Protein AF-A0A929ZG08-F1 (afdb_monomer_lite)

Secondary structure (DSSP, 8-state):
------EEEETTEEEEGGGS-SS-HHHHHT-----GGGGGSHHHHHHHHHHHHHHHHHHHTT--SEEE----TT--TTSHHHHHHHHHHHHHHTTT-EEE----S--

Foldseek 3Di:
DDDPFPWDDDPPDIATDPRPDPDDPVRVVPDPDDDPVCCPDPVVVVVVVVVVVVVVCVVCVPFDAADEDDDDLPADCPDPVQVVVVVVCVVQVVVVHHYHYPPGHHD

Radius of gyration: 27.85 Å; chains: 1; bounding box: 53×22×86 Å

Sequence (107 aa):
MTKPTNTYRRGSVVLRGDQIPRMTADASLLQSDQSADWKHEDPWRVLRIQSEFVEGFEALSEVGPAISVFGSARTRPDDPLYACAQRIGELLVQRGYAVVTGGGPGM

Structure (mmCIF, N/CA/C/O backbone):
data_AF-A0A929ZG08-F1
#
_entry.id   AF-A0A929ZG08-F1
#
loop_
_atom_site.group_PDB
_atom_site.id
_atom_site.type_symbol
_atom_site.label_atom_id
_atom_site.label_alt_id
_atom_site.label_comp_id
_atom_site.label_asym_id
_atom_site.label_entity_id
_atom_site.label_seq_id
_atom_site.pdbx_PDB_ins_code
_atom_site.Cartn_x
_atom_site.Cartn_y
_atom_site.Cartn_z
_atom_site.occupancy
_atom_site.B_iso_or_equiv
_atom_site.auth_seq_id
_atom_site.auth_comp_id
_atom_site.auth_asym_id
_atom_site.auth_atom_id
_atom_site.pdbx_PDB_model_num
ATOM 1 N N . MET A 1 1 ? 27.653 -12.227 -59.032 1.00 39.97 1 MET A N 1
ATOM 2 C CA . MET A 1 1 ? 27.293 -13.087 -57.882 1.00 39.97 1 MET A CA 1
ATOM 3 C C . MET A 1 1 ? 27.242 -12.222 -56.631 1.00 39.97 1 MET A C 1
ATOM 5 O O . MET A 1 1 ? 28.279 -11.893 -56.071 1.00 39.97 1 MET A O 1
ATOM 9 N N . THR A 1 2 ? 26.058 -11.757 -56.246 1.00 44.72 2 THR A N 1
ATOM 10 C CA . THR A 1 2 ? 25.839 -10.924 -55.055 1.00 44.72 2 THR A CA 1
ATOM 11 C C . THR A 1 2 ? 25.911 -11.826 -53.825 1.00 44.72 2 THR A C 1
ATOM 13 O O . THR A 1 2 ? 25.061 -12.695 -53.653 1.00 44.72 2 THR A O 1
ATOM 16 N N . LYS A 1 3 ? 26.953 -11.678 -52.993 1.00 53.34 3 LYS A N 1
ATOM 17 C CA . LYS A 1 3 ? 27.029 -12.389 -51.707 1.00 53.34 3 LYS A CA 1
ATOM 18 C C . LYS A 1 3 ? 25.772 -12.043 -50.892 1.00 53.34 3 LYS A C 1
ATOM 20 O O . LYS A 1 3 ? 25.460 -10.852 -50.802 1.00 53.34 3 LYS A O 1
ATOM 25 N N . PRO A 1 4 ? 25.053 -13.021 -50.310 1.00 54.66 4 PRO A N 1
ATOM 26 C CA . PRO A 1 4 ? 23.916 -12.721 -49.452 1.00 54.66 4 PRO A CA 1
ATOM 27 C C . PRO A 1 4 ? 24.419 -11.848 -48.303 1.00 54.66 4 PRO A C 1
ATOM 29 O O . PRO A 1 4 ? 25.329 -12.228 -47.566 1.00 54.66 4 PRO A O 1
ATOM 32 N N . THR A 1 5 ? 23.897 -10.626 -48.211 1.00 61.81 5 THR A N 1
ATOM 33 C CA . THR A 1 5 ? 24.271 -9.676 -47.167 1.00 61.81 5 THR A CA 1
ATOM 34 C C . THR A 1 5 ? 23.791 -10.248 -45.842 1.00 61.81 5 THR A C 1
ATOM 36 O O . THR A 1 5 ? 22.601 -10.166 -45.539 1.00 61.81 5 THR A O 1
ATOM 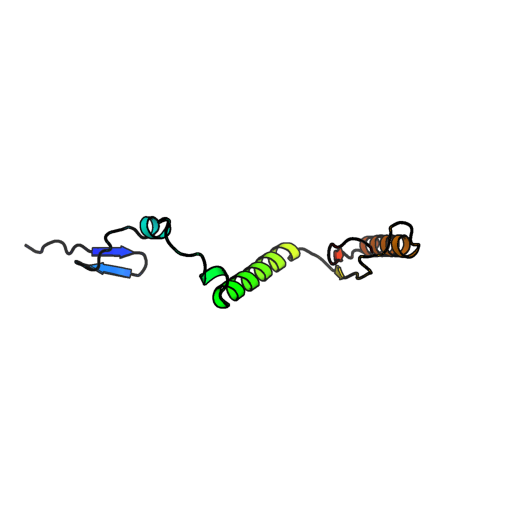39 N N . ASN A 1 6 ? 24.698 -10.869 -45.083 1.00 78.19 6 ASN A N 1
ATOM 40 C CA . ASN A 1 6 ? 24.394 -11.423 -43.770 1.00 78.19 6 ASN A CA 1
ATOM 41 C C . ASN A 1 6 ? 23.789 -10.302 -42.913 1.00 78.19 6 ASN A C 1
ATOM 43 O O . ASN A 1 6 ? 24.456 -9.310 -42.607 1.00 78.19 6 ASN A O 1
ATOM 47 N N . THR A 1 7 ? 22.488 -10.413 -42.656 1.00 83.19 7 THR A N 1
ATOM 48 C CA . THR A 1 7 ? 21.664 -9.381 -42.031 1.00 83.19 7 THR A CA 1
ATOM 49 C C . THR A 1 7 ? 20.920 -10.038 -40.885 1.00 83.19 7 THR A C 1
ATOM 51 O O . THR A 1 7 ? 20.167 -10.984 -41.096 1.00 83.19 7 THR A O 1
ATOM 54 N N . TYR A 1 8 ? 21.111 -9.515 -39.684 1.00 84.50 8 TYR A N 1
ATOM 55 C CA . TYR A 1 8 ? 20.436 -9.953 -38.474 1.00 84.50 8 TYR A CA 1
ATOM 56 C C . TYR A 1 8 ? 19.379 -8.918 -38.085 1.00 84.50 8 TYR A C 1
ATOM 58 O O . TYR A 1 8 ? 19.656 -7.719 -38.082 1.00 84.50 8 TYR A O 1
ATOM 66 N N . ARG A 1 9 ? 18.154 -9.353 -37.777 1.00 84.62 9 ARG A N 1
ATOM 67 C CA . ARG A 1 9 ? 17.066 -8.463 -37.342 1.00 84.62 9 ARG A CA 1
ATOM 68 C C . ARG A 1 9 ? 16.679 -8.781 -35.902 1.00 84.62 9 ARG A C 1
ATOM 70 O O . ARG A 1 9 ? 16.375 -9.927 -35.594 1.00 84.62 9 ARG A O 1
ATOM 77 N N . ARG A 1 10 ? 16.651 -7.761 -35.042 1.00 83.44 10 ARG A N 1
ATOM 78 C CA . ARG A 1 10 ? 16.184 -7.833 -33.652 1.00 83.44 10 ARG A CA 1
ATOM 79 C C . ARG A 1 10 ? 15.095 -6.788 -33.443 1.00 83.44 10 ARG A C 1
ATOM 81 O O . ARG A 1 10 ? 15.392 -5.613 -33.240 1.00 83.44 10 ARG A O 1
ATOM 88 N N . GLY A 1 11 ? 13.836 -7.215 -33.515 1.00 88.31 11 GLY A N 1
ATOM 89 C CA . GLY A 1 11 ? 12.697 -6.296 -33.484 1.00 88.31 11 GLY A CA 1
ATOM 90 C C . GLY A 1 11 ? 12.809 -5.244 -34.593 1.00 88.31 11 GLY A C 1
ATOM 91 O O . GLY A 1 11 ? 12.941 -5.591 -35.766 1.00 88.31 11 GLY A O 1
ATOM 92 N N . SER A 1 12 ? 12.808 -3.966 -34.212 1.00 90.69 12 SER A N 1
ATOM 93 C CA . SER A 1 12 ? 12.974 -2.821 -35.118 1.00 90.69 12 SER A CA 1
ATOM 94 C C . SER A 1 12 ? 14.421 -2.564 -35.567 1.00 90.69 12 SER A C 1
ATOM 96 O O . SER A 1 12 ? 14.649 -1.715 -36.427 1.00 90.69 12 SER A O 1
ATOM 98 N N . VAL A 1 13 ? 15.407 -3.283 -35.020 1.00 90.06 13 VAL A N 1
ATOM 99 C CA . VAL A 1 13 ? 16.834 -3.061 -35.291 1.00 90.06 13 VAL A CA 1
ATOM 100 C C . VAL A 1 13 ? 17.348 -4.039 -36.347 1.00 90.06 13 VAL A C 1
ATOM 102 O O . VAL A 1 13 ? 17.140 -5.249 -36.245 1.00 90.06 13 VAL A O 1
ATOM 105 N N . VAL A 1 14 ? 18.070 -3.527 -37.349 1.00 91.62 14 VAL A N 1
ATOM 106 C CA . VAL A 1 14 ? 18.742 -4.326 -38.387 1.00 91.62 14 VAL A CA 1
ATOM 107 C C . VAL A 1 14 ? 20.254 -4.153 -38.270 1.00 91.62 14 VAL A C 1
ATOM 109 O O . VAL A 1 14 ? 20.756 -3.039 -38.367 1.00 91.62 14 VAL A O 1
ATOM 112 N N . LEU A 1 15 ? 20.975 -5.259 -38.098 1.00 88.94 15 LEU A N 1
ATOM 113 C CA . LEU A 1 15 ? 22.429 -5.321 -37.945 1.00 88.94 15 LEU A CA 1
ATOM 114 C C . LEU A 1 15 ? 23.037 -6.062 -39.137 1.00 88.94 15 LEU A C 1
ATOM 116 O O . LEU A 1 15 ? 22.466 -7.040 -39.628 1.00 88.94 15 LEU A O 1
ATOM 120 N N . ARG A 1 16 ? 24.183 -5.596 -39.636 1.00 90.19 16 ARG A N 1
ATOM 121 C CA . ARG A 1 16 ? 24.846 -6.170 -40.817 1.00 90.19 16 ARG A CA 1
ATOM 122 C C . ARG A 1 16 ? 26.342 -6.321 -40.597 1.00 90.19 16 ARG A C 1
ATOM 124 O O . ARG A 1 16 ? 26.950 -5.503 -39.913 1.00 90.19 16 ARG A O 1
ATOM 131 N N . GLY A 1 17 ? 26.923 -7.335 -41.238 1.00 87.25 17 GLY A N 1
ATOM 132 C CA . GLY A 1 17 ? 28.365 -7.588 -41.186 1.00 87.25 17 GLY A CA 1
ATOM 133 C C . GLY A 1 17 ? 28.866 -7.664 -39.745 1.00 87.25 17 GLY A C 1
ATOM 134 O O . GLY A 1 17 ? 28.318 -8.414 -38.940 1.00 87.25 17 GLY A O 1
ATOM 135 N N . ASP A 1 18 ? 29.848 -6.830 -39.415 1.00 85.44 18 ASP A N 1
ATOM 136 C CA . ASP A 1 18 ? 30.515 -6.816 -38.107 1.00 85.44 18 ASP A CA 1
ATOM 137 C C . ASP A 1 18 ? 29.644 -6.281 -36.959 1.00 85.44 18 ASP A C 1
ATOM 139 O O . ASP A 1 18 ? 30.004 -6.411 -35.792 1.00 85.44 18 ASP A O 1
ATOM 143 N N . GLN A 1 19 ? 28.476 -5.707 -37.264 1.00 83.94 19 GLN A N 1
ATOM 144 C CA . GLN A 1 19 ? 27.507 -5.280 -36.250 1.00 83.94 19 GLN A CA 1
ATOM 145 C C . GLN A 1 19 ? 26.654 -6.437 -35.714 1.00 83.94 19 GLN A C 1
ATOM 147 O O . GLN A 1 19 ? 25.882 -6.239 -34.777 1.00 83.94 19 GLN A O 1
ATOM 152 N N . ILE A 1 20 ? 26.735 -7.629 -36.316 1.00 87.62 20 ILE A N 1
ATOM 153 C CA . ILE A 1 20 ? 26.004 -8.805 -35.840 1.00 87.62 20 ILE A CA 1
ATOM 154 C C . ILE A 1 20 ? 26.650 -9.272 -34.522 1.00 87.62 20 ILE A C 1
ATOM 156 O O . ILE A 1 20 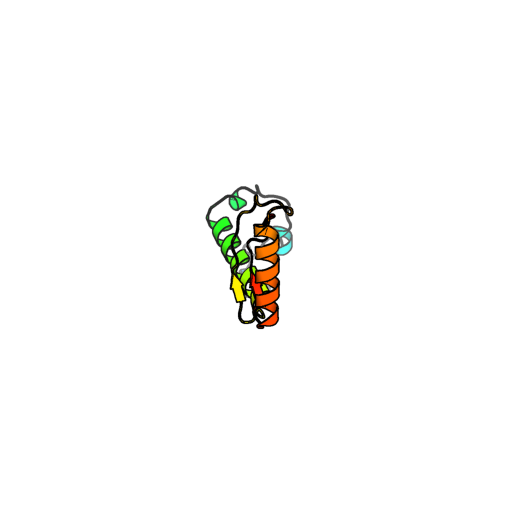? 27.827 -9.639 -34.519 1.00 87.62 20 ILE A O 1
ATOM 160 N N . PRO A 1 21 ? 25.914 -9.258 -33.394 1.00 84.69 21 PRO A N 1
ATOM 161 C CA . PRO A 1 21 ? 26.478 -9.574 -32.090 1.00 84.69 21 PRO A CA 1
ATOM 162 C C . PRO A 1 21 ? 26.890 -11.047 -32.017 1.00 84.69 21 PRO A C 1
ATOM 164 O O . PRO A 1 21 ? 26.218 -11.928 -32.551 1.00 84.69 21 PRO A O 1
ATOM 167 N N . ARG A 1 22 ? 27.999 -11.315 -31.318 1.00 86.81 22 ARG A N 1
ATOM 168 C CA . ARG A 1 22 ? 28.542 -12.675 -31.135 1.00 86.81 22 ARG A CA 1
ATOM 169 C C . ARG A 1 22 ? 27.696 -13.546 -30.205 1.00 86.81 22 ARG A C 1
ATOM 171 O O . ARG A 1 22 ? 27.807 -14.765 -30.252 1.00 86.81 22 ARG A O 1
ATOM 178 N N . MET A 1 23 ? 26.878 -12.921 -29.361 1.00 86.25 23 MET A N 1
ATOM 179 C CA . MET A 1 23 ? 25.959 -13.583 -28.442 1.00 86.25 23 MET A CA 1
ATOM 180 C C . MET A 1 23 ? 24.535 -13.115 -28.707 1.00 86.25 23 MET A C 1
ATOM 182 O O . MET A 1 23 ? 24.303 -11.971 -29.110 1.00 86.25 23 MET A O 1
ATOM 186 N N . THR A 1 24 ? 23.574 -14.004 -28.469 1.00 86.06 24 THR A N 1
ATOM 187 C CA . THR A 1 24 ? 22.165 -13.622 -28.480 1.00 86.06 24 THR A CA 1
ATOM 188 C C . THR A 1 24 ? 21.875 -12.700 -27.297 1.00 86.06 24 THR A C 1
ATOM 190 O O . THR A 1 24 ? 22.583 -12.697 -26.289 1.00 86.06 24 THR A O 1
ATOM 193 N N . ALA A 1 25 ? 20.813 -11.909 -27.423 1.00 84.88 25 ALA A N 1
ATOM 194 C CA . ALA A 1 25 ? 20.352 -11.024 -26.362 1.00 84.88 25 ALA A CA 1
ATOM 195 C C . ALA A 1 25 ? 20.113 -11.761 -25.039 1.00 84.88 25 ALA A C 1
ATOM 197 O O . ALA A 1 25 ? 20.585 -11.313 -23.999 1.00 84.88 25 ALA A O 1
ATOM 198 N N . ASP A 1 26 ? 19.427 -12.903 -25.111 1.00 86.12 26 ASP A N 1
ATOM 199 C CA . ASP A 1 26 ? 19.083 -13.710 -23.941 1.00 86.12 26 ASP A CA 1
ATOM 200 C C . ASP A 1 26 ? 20.339 -14.306 -23.306 1.00 86.12 26 ASP A C 1
ATOM 202 O O . ASP A 1 26 ? 20.509 -14.239 -22.092 1.00 86.12 26 ASP A O 1
ATOM 206 N N . ALA A 1 27 ? 21.272 -14.809 -24.126 1.00 87.00 27 ALA A N 1
ATOM 207 C CA . ALA A 1 27 ? 22.546 -15.319 -23.633 1.00 87.00 27 ALA A CA 1
ATOM 208 C C . ALA A 1 27 ? 23.369 -14.225 -22.940 1.00 87.00 27 ALA A C 1
ATOM 210 O O . ALA A 1 27 ? 24.043 -14.530 -21.966 1.00 87.00 27 ALA A O 1
ATOM 211 N N . SER A 1 28 ? 23.303 -12.974 -23.414 1.00 85.31 28 SER A N 1
ATOM 212 C CA . SER A 1 28 ? 23.947 -11.820 -22.772 1.00 85.31 28 SER A CA 1
ATOM 213 C C . SER A 1 28 ? 23.266 -11.412 -21.462 1.00 85.31 28 SER A C 1
ATOM 215 O O . SER A 1 28 ? 23.959 -11.014 -20.535 1.00 85.31 28 SER A O 1
ATOM 217 N N . LEU A 1 29 ? 21.933 -11.488 -21.379 1.00 84.56 29 LEU A N 1
ATOM 218 C CA . LEU A 1 29 ? 21.159 -11.124 -20.186 1.00 84.56 29 LEU A CA 1
ATOM 219 C C . LEU A 1 29 ? 21.334 -12.136 -19.045 1.00 84.56 29 LEU A C 1
ATOM 221 O O . LEU A 1 29 ? 21.366 -11.755 -17.881 1.00 84.56 29 LEU A O 1
ATOM 225 N N . LEU A 1 30 ? 21.433 -13.423 -19.383 1.00 88.44 30 LEU A N 1
ATOM 226 C CA . LEU A 1 30 ? 21.582 -14.520 -18.423 1.00 88.44 30 LEU A CA 1
ATOM 227 C C . LEU A 1 30 ? 23.028 -14.719 -17.946 1.00 88.44 30 LEU A C 1
ATOM 229 O O . LEU A 1 30 ? 23.271 -15.594 -17.113 1.00 88.44 30 LEU A O 1
ATOM 233 N N . GLN A 1 31 ? 23.996 -13.958 -18.470 1.00 84.44 31 GLN A N 1
ATOM 234 C CA . GLN A 1 31 ? 25.362 -14.037 -17.963 1.00 84.44 31 GLN A CA 1
ATOM 235 C C . GLN A 1 31 ? 25.398 -13.572 -16.510 1.00 84.44 31 GLN A C 1
ATOM 237 O O . GLN A 1 31 ? 24.929 -12.490 -16.163 1.00 84.44 31 GLN A O 1
ATOM 242 N N . SER A 1 32 ? 25.986 -14.402 -15.659 1.00 71.12 32 SER A N 1
ATOM 243 C CA . SER A 1 32 ? 26.198 -14.109 -14.251 1.00 71.12 32 SER A CA 1
ATOM 244 C C . SER A 1 32 ? 27.405 -13.188 -14.081 1.00 71.12 32 SER A C 1
ATOM 246 O O . SER A 1 32 ? 28.438 -13.621 -13.577 1.00 71.12 32 SER A O 1
ATOM 248 N N . ASP A 1 33 ? 27.310 -11.942 -14.538 1.00 67.62 33 ASP A N 1
ATOM 249 C CA . ASP A 1 33 ? 28.256 -10.914 -14.113 1.00 67.62 33 ASP A CA 1
ATOM 250 C C . ASP A 1 33 ? 27.626 -9.520 -14.153 1.00 67.62 33 ASP A C 1
ATOM 252 O O . ASP A 1 33 ? 27.239 -9.022 -15.214 1.00 67.62 33 ASP A O 1
ATOM 256 N N . GLN A 1 34 ? 27.483 -8.934 -12.962 1.00 64.38 34 GLN A N 1
ATOM 257 C CA . GLN A 1 34 ? 27.420 -7.497 -12.695 1.00 64.38 34 GLN A CA 1
ATOM 258 C C . GLN A 1 34 ? 27.251 -7.274 -11.190 1.00 64.38 34 GLN A C 1
ATOM 260 O O . GLN A 1 34 ? 26.375 -7.862 -10.548 1.00 64.38 34 GLN A O 1
ATOM 265 N N . SER A 1 35 ? 28.081 -6.398 -10.624 1.00 68.06 35 SER A N 1
ATOM 266 C CA . SER A 1 35 ? 27.900 -5.881 -9.271 1.00 68.06 35 SER A CA 1
ATOM 267 C C . SER A 1 35 ? 26.476 -5.335 -9.111 1.00 68.06 35 SER A C 1
ATOM 269 O O . SER A 1 35 ? 25.961 -4.598 -9.951 1.00 68.06 35 SER A O 1
ATOM 271 N N . ALA A 1 36 ? 25.802 -5.704 -8.023 1.00 67.69 36 ALA A N 1
ATOM 272 C CA . ALA 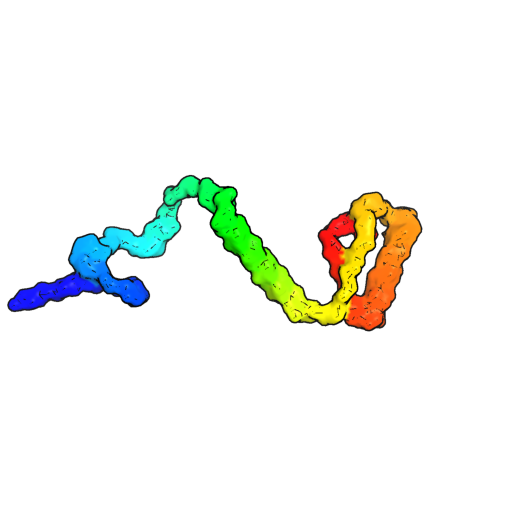A 1 36 ? 24.425 -5.290 -7.755 1.00 67.69 36 ALA A CA 1
ATOM 273 C C . ALA A 1 36 ? 24.311 -3.837 -7.237 1.00 67.69 36 ALA A C 1
ATOM 275 O O . ALA A 1 36 ? 23.303 -3.493 -6.621 1.00 67.69 36 ALA A O 1
ATOM 276 N N . ASP A 1 37 ? 25.328 -2.997 -7.459 1.00 71.94 37 ASP A N 1
ATOM 277 C CA . ASP A 1 37 ? 25.430 -1.647 -6.882 1.00 71.94 37 ASP A CA 1
ATOM 278 C C . ASP A 1 37 ? 24.315 -0.711 -7.353 1.00 71.94 37 ASP A C 1
ATOM 280 O O . ASP A 1 37 ? 23.744 0.017 -6.541 1.00 71.94 37 ASP A O 1
ATOM 284 N N . TRP A 1 38 ? 23.901 -0.825 -8.619 1.00 75.75 38 TRP A N 1
ATOM 285 C CA . TRP A 1 38 ? 22.810 -0.034 -9.199 1.00 75.75 38 TRP A CA 1
ATOM 286 C C . TRP A 1 38 ? 21.476 -0.186 -8.449 1.00 75.75 38 TRP A C 1
ATOM 288 O O . TRP A 1 38 ? 20.626 0.700 -8.513 1.00 75.75 38 TRP A O 1
ATOM 298 N N . LYS A 1 39 ? 21.282 -1.275 -7.686 1.00 71.75 39 LYS A N 1
ATOM 299 C CA . LYS A 1 39 ? 20.071 -1.479 -6.871 1.00 71.75 39 LYS A CA 1
ATOM 300 C C . LYS A 1 39 ? 19.946 -0.480 -5.716 1.00 71.75 39 LYS A C 1
ATOM 302 O O . LYS A 1 39 ? 18.852 -0.312 -5.181 1.00 71.75 39 LYS A O 1
ATOM 307 N N . HIS A 1 40 ? 21.040 0.156 -5.306 1.00 76.62 40 HIS A N 1
ATOM 308 C CA . HIS A 1 40 ? 21.040 1.157 -4.237 1.00 76.62 40 HIS A CA 1
ATOM 309 C C . HIS A 1 40 ? 20.997 2.592 -4.771 1.00 76.62 40 HIS A C 1
ATOM 311 O O . HIS A 1 40 ? 20.856 3.528 -3.985 1.00 76.62 40 HIS A O 1
ATOM 317 N N . GLU A 1 41 ? 21.083 2.772 -6.088 1.00 85.69 41 GLU A N 1
ATOM 318 C CA . GLU A 1 41 ? 21.037 4.085 -6.717 1.00 85.69 41 GLU A CA 1
ATOM 319 C C . GLU A 1 41 ? 19.598 4.609 -6.825 1.00 85.69 41 GLU A C 1
ATOM 321 O O . GLU A 1 41 ? 18.626 3.856 -6.966 1.00 85.69 41 GLU A O 1
ATOM 326 N N . ASP A 1 42 ? 19.456 5.933 -6.795 1.00 89.00 42 ASP A N 1
ATOM 327 C CA . ASP A 1 42 ? 18.155 6.599 -6.865 1.00 89.00 42 ASP A CA 1
ATOM 328 C C . ASP A 1 42 ? 17.308 6.221 -8.101 1.00 89.00 42 ASP A C 1
ATOM 330 O O . ASP A 1 42 ? 16.098 6.047 -7.928 1.00 89.00 42 ASP A O 1
ATOM 334 N N . PRO A 1 43 ? 17.864 5.987 -9.312 1.00 91.81 43 PRO A N 1
ATOM 335 C CA . PRO A 1 43 ? 17.072 5.525 -10.453 1.00 91.81 43 PRO A CA 1
ATOM 336 C C . PRO A 1 43 ? 16.342 4.203 -10.193 1.00 91.81 43 PRO A C 1
ATOM 338 O O . PRO A 1 43 ? 15.169 4.066 -10.544 1.00 91.81 43 PRO A O 1
ATOM 341 N N . TRP A 1 44 ? 16.990 3.240 -9.530 1.00 91.50 44 TRP A N 1
ATOM 342 C CA . TRP A 1 44 ? 16.337 1.972 -9.208 1.00 91.50 44 TRP A CA 1
ATOM 343 C C . TRP A 1 44 ? 15.274 2.129 -8.123 1.00 91.50 44 TRP A C 1
ATOM 345 O O . TRP A 1 44 ? 14.211 1.509 -8.187 1.00 91.50 44 TRP A O 1
ATOM 355 N N . ARG A 1 45 ? 15.512 3.009 -7.145 1.00 92.31 45 ARG A N 1
ATOM 356 C CA . ARG A 1 45 ? 14.525 3.316 -6.100 1.00 92.31 45 ARG A CA 1
ATOM 357 C C . ARG A 1 45 ? 13.245 3.910 -6.683 1.00 92.31 45 ARG A C 1
ATOM 359 O O . ARG A 1 45 ? 12.168 3.538 -6.228 1.00 92.31 45 ARG A O 1
ATOM 366 N N . VAL A 1 46 ? 13.348 4.777 -7.693 1.00 95.81 46 VAL A N 1
ATOM 367 C CA . VAL A 1 46 ? 12.179 5.338 -8.395 1.00 95.81 46 VAL A CA 1
ATOM 368 C C . VAL A 1 46 ? 11.352 4.235 -9.057 1.00 95.81 46 VAL A C 1
ATOM 370 O O . VAL A 1 46 ? 10.134 4.207 -8.888 1.00 95.81 46 VAL A O 1
ATOM 373 N N . LEU A 1 47 ? 12.002 3.296 -9.754 1.00 95.75 47 LEU A N 1
ATOM 374 C CA . LEU A 1 47 ? 11.317 2.164 -10.390 1.00 95.75 47 LEU A CA 1
ATOM 375 C C . LEU A 1 47 ? 10.639 1.249 -9.362 1.00 95.75 47 LEU A C 1
ATOM 377 O O . LEU A 1 47 ? 9.516 0.795 -9.583 1.00 95.75 47 LEU A O 1
ATOM 381 N N . ARG A 1 48 ? 11.277 1.028 -8.208 1.00 95.38 48 ARG A N 1
ATOM 382 C CA . ARG A 1 48 ? 10.674 0.261 -7.111 1.00 95.38 48 ARG A CA 1
ATOM 383 C C . ARG A 1 48 ? 9.442 0.957 -6.528 1.00 95.38 48 ARG A C 1
ATOM 385 O O . ARG A 1 48 ? 8.411 0.315 -6.402 1.00 95.38 48 ARG A O 1
ATOM 392 N N . ILE A 1 49 ? 9.517 2.259 -6.243 1.00 96.31 49 ILE A N 1
ATOM 393 C CA . ILE A 1 49 ? 8.371 3.038 -5.741 1.00 96.31 49 ILE A CA 1
ATOM 394 C C . ILE A 1 49 ? 7.210 2.997 -6.743 1.00 96.31 49 ILE A C 1
ATOM 396 O O . ILE A 1 49 ? 6.067 2.787 -6.353 1.00 96.31 49 ILE A O 1
ATOM 400 N N . GLN A 1 50 ? 7.489 3.156 -8.042 1.00 97.94 50 GLN A N 1
ATOM 401 C CA . GLN A 1 50 ? 6.463 3.026 -9.081 1.00 97.94 50 GLN A CA 1
ATOM 402 C C . GLN A 1 50 ? 5.812 1.635 -9.067 1.00 97.94 50 GLN A C 1
ATOM 404 O O . GLN A 1 50 ? 4.593 1.544 -9.191 1.00 97.94 50 GLN A O 1
ATOM 409 N N . SER A 1 51 ? 6.608 0.576 -8.899 1.00 97.62 51 SER A N 1
ATOM 410 C CA . SER A 1 51 ? 6.101 -0.800 -8.828 1.00 97.62 51 SER A CA 1
ATOM 411 C C . SER A 1 51 ? 5.193 -0.998 -7.608 1.00 97.62 51 SER A C 1
ATOM 413 O O . SER A 1 51 ? 4.088 -1.507 -7.760 1.00 97.62 51 SER A O 1
ATOM 415 N N . GLU A 1 52 ? 5.589 -0.490 -6.435 1.00 98.12 52 GLU A N 1
ATOM 416 C CA . GLU A 1 52 ? 4.775 -0.529 -5.208 1.00 98.12 52 GLU A CA 1
ATOM 417 C C . GLU A 1 52 ? 3.424 0.194 -5.381 1.00 98.12 52 GLU A C 1
ATOM 419 O O . GLU A 1 52 ? 2.400 -0.273 -4.884 1.00 98.12 52 GLU A O 1
ATOM 424 N N . PHE A 1 53 ? 3.382 1.306 -6.125 1.00 97.94 53 PHE A N 1
ATOM 425 C CA . PHE A 1 53 ? 2.118 1.975 -6.454 1.00 97.94 53 PHE A CA 1
ATOM 426 C C . PHE A 1 53 ? 1.228 1.139 -7.374 1.00 97.94 53 PHE A C 1
ATOM 428 O O . PHE A 1 53 ? 0.024 1.066 -7.138 1.00 97.94 53 PHE A O 1
ATOM 435 N N . VAL A 1 54 ? 1.796 0.523 -8.417 1.00 97.94 54 VAL A N 1
ATOM 436 C CA . VAL A 1 54 ? 1.036 -0.339 -9.338 1.00 97.94 54 VAL A CA 1
ATOM 437 C C . VAL A 1 54 ? 0.424 -1.512 -8.574 1.00 97.94 54 VAL A C 1
ATOM 439 O O . VAL A 1 54 ? -0.782 -1.727 -8.671 1.00 97.94 54 VAL A O 1
ATOM 442 N N . GLU A 1 55 ? 1.225 -2.197 -7.755 1.00 97.69 55 GLU A N 1
ATOM 443 C CA . GLU A 1 55 ? 0.767 -3.298 -6.901 1.00 97.69 55 GLU A CA 1
ATOM 444 C C . GLU A 1 55 ? -0.319 -2.837 -5.916 1.00 97.69 55 GLU A C 1
ATOM 446 O O . GLU A 1 55 ? -1.353 -3.490 -5.771 1.00 97.69 55 GLU A O 1
ATOM 451 N N . GLY A 1 56 ? -0.126 -1.681 -5.271 1.00 96.62 56 GLY A N 1
ATOM 452 C CA . GLY A 1 56 ? -1.091 -1.120 -4.327 1.00 96.62 56 GLY A CA 1
ATOM 453 C C . GLY A 1 56 ? -2.434 -0.765 -4.971 1.00 96.62 56 GLY A C 1
ATOM 454 O O . GLY A 1 56 ? -3.484 -1.039 -4.390 1.00 96.62 56 GLY A O 1
ATOM 455 N N . PHE A 1 57 ? -2.427 -0.186 -6.174 1.00 96.62 57 PHE A N 1
ATOM 456 C CA . PHE A 1 57 ? -3.661 0.135 -6.893 1.00 96.62 57 PHE A CA 1
ATOM 457 C C . PHE A 1 57 ? -4.385 -1.110 -7.392 1.00 96.62 57 PHE A C 1
ATOM 459 O O . PHE A 1 57 ? -5.609 -1.155 -7.306 1.00 96.62 57 PHE A O 1
ATOM 466 N N . GLU A 1 58 ? -3.659 -2.116 -7.879 1.00 96.25 58 GLU A N 1
ATOM 467 C CA . GLU A 1 58 ? -4.254 -3.383 -8.306 1.00 96.25 58 GLU A CA 1
ATOM 468 C C . GLU A 1 58 ? -4.927 -4.095 -7.126 1.00 96.25 58 GLU A C 1
ATOM 470 O O . GLU A 1 58 ? -6.113 -4.424 -7.202 1.00 96.25 58 GLU A O 1
ATOM 475 N N . ALA A 1 59 ? -4.221 -4.236 -6.000 1.00 95.44 59 ALA A N 1
ATOM 476 C CA . ALA A 1 59 ? -4.727 -4.917 -4.808 1.00 95.44 59 ALA A CA 1
ATOM 477 C C . ALA A 1 59 ? -5.948 -4.228 -4.172 1.00 95.44 59 ALA A C 1
ATOM 479 O O . ALA A 1 59 ? -6.792 -4.894 -3.573 1.00 95.44 59 ALA A O 1
ATOM 480 N N . LEU A 1 60 ? -6.047 -2.900 -4.285 1.00 96.06 60 LEU A N 1
ATOM 481 C CA . LEU A 1 60 ? -7.131 -2.108 -3.694 1.00 96.06 60 LEU A CA 1
ATOM 482 C C . LEU A 1 60 ? -8.226 -1.723 -4.702 1.00 96.06 60 LEU A C 1
ATOM 484 O O . LEU A 1 60 ? -9.169 -1.025 -4.334 1.00 96.06 60 LEU A O 1
ATOM 488 N N . SER A 1 61 ? -8.126 -2.173 -5.956 1.00 95.62 61 SER A N 1
ATOM 489 C CA . SER A 1 61 ? -8.991 -1.733 -7.062 1.00 95.62 61 SER A CA 1
ATOM 490 C C . SER A 1 61 ? -10.479 -2.045 -6.868 1.00 95.62 61 SER A C 1
ATOM 492 O O . SER A 1 61 ? -11.331 -1.272 -7.303 1.00 95.62 61 SER A O 1
ATOM 494 N N . GLU A 1 62 ? -10.796 -3.148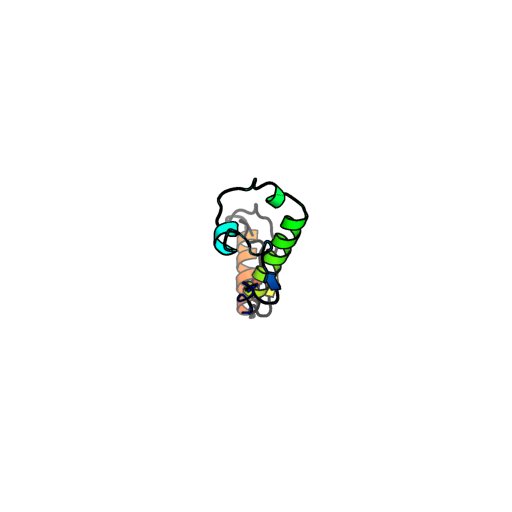 -6.191 1.00 95.38 62 GLU A N 1
ATOM 495 C CA . GLU A 1 6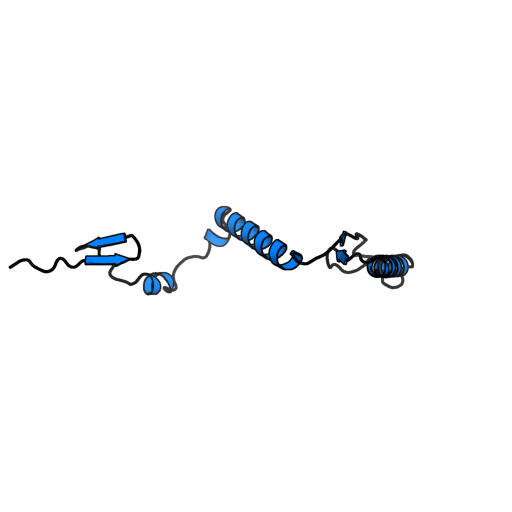2 ? -12.172 -3.592 -5.933 1.00 95.38 62 GLU A CA 1
ATOM 496 C C . GLU A 1 62 ? -12.681 -3.205 -4.535 1.00 95.38 62 GLU A C 1
ATOM 498 O O . GLU A 1 62 ? -13.812 -3.529 -4.162 1.00 95.38 62 GLU A O 1
ATOM 503 N N . VAL A 1 63 ? -11.867 -2.503 -3.738 1.00 95.19 63 VAL A N 1
ATOM 504 C CA . VAL A 1 63 ? -12.276 -2.059 -2.403 1.00 95.19 63 VAL A CA 1
ATOM 505 C C . VAL A 1 63 ? -13.348 -0.976 -2.548 1.00 95.19 63 VAL A C 1
ATOM 507 O O . VAL A 1 63 ? -13.126 0.078 -3.140 1.00 95.19 63 VAL A O 1
ATOM 510 N N . GLY A 1 64 ? -14.534 -1.249 -2.000 1.00 94.25 64 GLY A N 1
ATOM 511 C CA . GLY A 1 64 ? -15.636 -0.289 -1.928 1.00 94.25 64 GLY A CA 1
ATOM 512 C C . GLY A 1 64 ? -15.367 0.864 -0.946 1.00 94.25 64 GLY A C 1
ATOM 513 O O . GLY A 1 64 ? -14.230 1.097 -0.538 1.00 94.25 64 GLY A O 1
ATOM 514 N N . PRO A 1 65 ? -16.407 1.602 -0.514 1.00 97.44 65 PRO A N 1
ATOM 515 C CA . PRO A 1 65 ? -16.258 2.649 0.492 1.00 97.44 65 PRO A CA 1
ATOM 516 C C . PRO A 1 65 ? -15.507 2.138 1.727 1.00 97.44 65 PRO A C 1
ATOM 518 O O . PRO A 1 65 ? -15.917 1.165 2.359 1.00 97.44 65 PRO A O 1
ATOM 521 N N . ALA A 1 66 ? -14.408 2.802 2.072 1.00 97.69 66 ALA A N 1
ATOM 522 C CA . ALA A 1 66 ? -13.515 2.379 3.140 1.00 97.69 66 ALA A CA 1
ATOM 523 C C . ALA A 1 66 ? -13.251 3.515 4.128 1.00 97.69 66 ALA A C 1
ATOM 525 O O . ALA A 1 66 ? -13.241 4.691 3.760 1.00 97.69 66 ALA A O 1
ATOM 526 N N . ILE A 1 67 ? -13.020 3.154 5.386 1.00 98.19 67 ILE A N 1
ATOM 527 C CA . ILE A 1 67 ? -12.625 4.073 6.451 1.00 98.19 67 ILE A CA 1
ATOM 528 C C . ILE A 1 67 ? -11.284 3.606 7.009 1.00 98.19 67 ILE A C 1
ATOM 530 O O . ILE A 1 67 ? -11.150 2.468 7.465 1.00 98.19 67 ILE A O 1
ATOM 534 N N . SER A 1 68 ? -10.298 4.502 6.983 1.00 98.06 68 SER A N 1
ATOM 535 C CA . SER A 1 68 ? -8.999 4.266 7.609 1.00 98.06 68 SER A CA 1
ATOM 536 C C . SER A 1 68 ? -9.086 4.514 9.112 1.00 98.06 68 SER A C 1
ATOM 538 O O . SER A 1 68 ? -9.441 5.612 9.545 1.00 98.06 68 SER A O 1
ATOM 540 N N . VAL A 1 69 ? -8.749 3.502 9.907 1.00 97.62 69 VAL A N 1
ATOM 541 C CA . VAL A 1 69 ? -8.755 3.550 11.371 1.00 97.62 69 VAL A CA 1
ATOM 542 C C . VAL A 1 69 ? -7.318 3.559 11.874 1.00 97.62 69 VAL A C 1
ATOM 544 O O . VAL A 1 69 ? -6.484 2.758 11.450 1.00 97.62 69 VAL A O 1
ATOM 547 N N . PHE A 1 70 ? -7.035 4.484 12.789 1.00 97.06 70 PHE A N 1
ATOM 548 C CA . PHE A 1 70 ? -5.727 4.646 13.409 1.00 97.06 70 PHE A CA 1
ATOM 549 C C . PHE A 1 70 ? -5.843 4.524 14.921 1.00 97.06 70 PHE A C 1
ATOM 551 O O . PHE A 1 70 ? -6.784 5.032 15.531 1.00 97.06 70 PHE A O 1
ATOM 558 N N . GLY A 1 71 ? -4.830 3.915 15.522 1.00 96.00 71 GLY A N 1
ATOM 559 C CA . GLY A 1 71 ? -4.718 3.784 16.960 1.00 96.00 71 GLY A CA 1
ATOM 560 C C . GLY A 1 71 ? -3.296 3.428 17.375 1.00 96.00 71 GLY A C 1
ATOM 561 O O . GLY A 1 71 ? -2.386 3.302 16.553 1.00 96.00 71 GLY A O 1
ATOM 562 N N . SER A 1 72 ? -3.078 3.342 18.683 1.00 97.25 72 SER A N 1
ATOM 563 C CA . SER A 1 72 ? -1.756 3.048 19.226 1.00 97.25 72 SER A CA 1
ATOM 564 C C . SER A 1 72 ? -1.371 1.598 18.951 1.00 97.25 72 SER A C 1
ATOM 566 O O . SER A 1 72 ? -2.050 0.675 19.402 1.00 97.25 72 SER A O 1
ATOM 568 N N . ALA A 1 73 ? -0.193 1.402 18.351 1.00 97.50 73 ALA A N 1
ATOM 569 C CA . ALA A 1 73 ? 0.379 0.070 18.159 1.00 97.50 73 ALA A CA 1
ATOM 570 C C . ALA A 1 73 ? 0.810 -0.625 19.469 1.00 97.50 73 ALA A C 1
ATOM 572 O O . ALA A 1 73 ? 1.295 -1.753 19.472 1.00 97.50 73 ALA A O 1
ATOM 573 N N . ARG A 1 74 ? 0.705 0.085 20.599 1.00 96.88 74 ARG A N 1
ATOM 574 C CA . ARG A 1 74 ? 1.187 -0.348 21.919 1.00 96.88 74 ARG A CA 1
ATOM 575 C C . ARG A 1 74 ? 0.053 -0.704 22.875 1.00 96.88 74 ARG A C 1
ATOM 577 O O . ARG A 1 74 ? 0.330 -1.142 23.989 1.00 96.88 74 ARG A O 1
ATOM 584 N N . THR A 1 75 ? -1.195 -0.467 22.477 1.00 97.31 75 THR A N 1
ATOM 585 C CA . THR A 1 75 ? -2.360 -0.789 23.302 1.00 97.31 75 THR A CA 1
ATOM 586 C C . THR A 1 75 ? -2.456 -2.295 23.479 1.00 97.31 75 THR A C 1
ATOM 588 O O . THR A 1 75 ? -2.351 -3.052 22.515 1.00 97.31 75 THR A O 1
ATOM 591 N N . ARG A 1 76 ? -2.614 -2.732 24.727 1.00 96.62 76 ARG A N 1
ATOM 592 C CA . ARG A 1 76 ? -2.711 -4.152 25.053 1.00 96.62 76 ARG A CA 1
ATOM 593 C C . ARG A 1 76 ? -4.158 -4.638 24.906 1.00 96.62 76 ARG A C 1
ATOM 595 O O . ARG A 1 76 ? -5.068 -3.833 25.081 1.00 96.62 76 ARG A O 1
ATOM 602 N N . PRO A 1 77 ? -4.389 -5.933 24.635 1.00 95.88 77 PRO A N 1
ATOM 603 C CA . PRO A 1 77 ? -5.743 -6.473 24.483 1.00 95.88 77 PRO A CA 1
ATOM 604 C C . PRO A 1 77 ? -6.655 -6.338 25.715 1.00 95.88 77 PRO A C 1
ATOM 606 O O . PRO A 1 77 ? -7.872 -6.389 25.571 1.00 95.88 77 PRO A O 1
ATOM 609 N N . ASP A 1 78 ? -6.089 -6.189 26.916 1.00 96.38 78 ASP A N 1
ATOM 610 C CA . ASP A 1 78 ? -6.814 -5.982 28.178 1.00 96.38 78 ASP A CA 1
ATOM 611 C C . ASP A 1 78 ? -7.208 -4.516 28.429 1.00 96.38 78 ASP A C 1
ATOM 613 O O . ASP A 1 78 ? -7.990 -4.231 29.336 1.00 96.38 78 ASP A O 1
ATOM 617 N N . ASP A 1 79 ? -6.699 -3.581 27.624 1.00 97.19 79 ASP A N 1
ATOM 618 C CA . ASP A 1 79 ? -7.076 -2.174 27.697 1.00 97.19 79 ASP A CA 1
ATOM 619 C C . ASP A 1 79 ? -8.529 -1.989 27.209 1.00 97.19 79 ASP A C 1
ATOM 621 O O . ASP A 1 79 ? -8.867 -2.431 26.104 1.00 97.19 79 ASP A O 1
ATOM 625 N N . PRO A 1 80 ? -9.404 -1.298 27.964 1.00 96.44 80 PRO A N 1
ATOM 626 C CA . PRO A 1 80 ? -10.772 -1.005 27.533 1.00 96.44 80 PRO A CA 1
ATOM 627 C C . PRO A 1 80 ? -10.868 -0.347 26.150 1.00 96.44 80 PRO A C 1
ATOM 629 O O . PRO A 1 80 ? -11.849 -0.541 25.427 1.00 96.44 80 PRO A O 1
ATOM 632 N N . LEU A 1 81 ? -9.853 0.423 25.754 1.00 96.31 81 LEU A N 1
ATOM 633 C CA . LEU A 1 81 ? -9.824 1.060 24.447 1.00 96.31 81 LEU A CA 1
ATOM 634 C C . LEU A 1 81 ? -9.598 0.059 23.303 1.00 96.31 81 LEU A C 1
ATOM 636 O O . LEU A 1 81 ? -10.065 0.312 22.194 1.00 96.31 81 LEU A O 1
ATOM 640 N N . TYR A 1 82 ? -8.948 -1.082 23.554 1.00 97.81 82 TYR A N 1
ATOM 641 C CA . TYR A 1 82 ? -8.819 -2.159 22.567 1.00 97.81 82 TYR A CA 1
ATOM 642 C C . TYR A 1 82 ? -10.194 -2.748 22.225 1.00 97.81 82 TYR A C 1
ATOM 644 O O . TYR A 1 82 ? -10.570 -2.836 21.057 1.00 97.81 82 TYR A O 1
ATOM 652 N N . ALA A 1 83 ? -10.997 -3.057 23.249 1.00 97.00 83 ALA A N 1
ATOM 653 C CA . ALA A 1 83 ? -12.369 -3.530 23.065 1.00 97.00 83 ALA A CA 1
ATOM 654 C C . ALA A 1 83 ? -13.249 -2.482 22.356 1.00 97.00 83 ALA A C 1
ATOM 656 O O . ALA A 1 83 ? -14.082 -2.822 21.514 1.00 97.00 83 ALA A O 1
ATOM 657 N N . CYS A 1 84 ? -13.037 -1.195 22.651 1.00 96.81 84 CYS A N 1
ATOM 658 C CA . CYS A 1 84 ? -13.700 -0.102 21.944 1.00 96.81 84 CYS A CA 1
ATOM 659 C C . CYS A 1 84 ? -13.332 -0.076 20.449 1.00 96.81 84 CYS A C 1
ATOM 661 O O . CYS A 1 84 ? -14.226 -0.009 19.606 1.00 96.81 84 CYS A O 1
ATOM 663 N N . ALA A 1 85 ? -12.044 -0.195 20.106 1.00 96.88 85 ALA A N 1
ATOM 664 C CA . ALA A 1 85 ? -11.575 -0.242 18.719 1.00 96.88 85 ALA A CA 1
ATOM 665 C C . ALA A 1 85 ? -12.181 -1.428 17.949 1.00 96.88 85 ALA A C 1
ATOM 667 O O . ALA A 1 85 ? -12.705 -1.245 16.848 1.00 96.88 85 ALA A O 1
ATOM 668 N N . GLN A 1 86 ? -12.229 -2.616 18.565 1.00 97.25 86 GLN A N 1
ATOM 669 C CA . GLN A 1 86 ? -12.906 -3.784 17.989 1.00 97.25 86 GLN A CA 1
ATOM 670 C C . GLN A 1 86 ? -14.391 -3.512 17.723 1.00 97.25 86 GLN A C 1
ATOM 672 O O . GLN A 1 86 ? -14.897 -3.812 16.639 1.00 97.25 86 GLN A O 1
ATOM 677 N N . ARG A 1 87 ? -15.087 -2.891 18.684 1.00 98.00 87 ARG A N 1
ATOM 678 C CA . ARG A 1 87 ? -16.504 -2.546 18.537 1.00 98.00 87 ARG A CA 1
ATOM 679 C C . ARG A 1 87 ? -16.740 -1.527 17.423 1.00 98.00 87 ARG A C 1
ATOM 681 O O . ARG A 1 87 ? -17.727 -1.639 16.700 1.00 98.00 87 ARG A O 1
ATOM 688 N N . ILE A 1 88 ? -15.847 -0.552 17.262 1.00 97.56 88 ILE A N 1
ATOM 689 C CA . ILE A 1 88 ? -15.897 0.407 16.153 1.00 97.56 88 ILE A CA 1
ATOM 690 C C . ILE A 1 88 ? -15.743 -0.331 14.820 1.00 97.56 88 ILE A C 1
ATOM 692 O O . ILE A 1 88 ? -16.588 -0.152 13.946 1.00 97.56 88 ILE A O 1
ATOM 696 N N . GLY A 1 89 ? -14.737 -1.201 14.679 1.00 98.00 89 GLY A N 1
ATOM 697 C CA . GLY A 1 89 ? -14.525 -1.989 13.460 1.00 98.00 89 GLY A CA 1
ATOM 698 C C . GLY A 1 89 ? -15.756 -2.812 13.066 1.00 98.00 89 GLY A C 1
ATOM 699 O O . GLY A 1 89 ? -16.201 -2.758 11.920 1.00 98.00 89 GLY A O 1
ATOM 700 N N . GLU A 1 90 ? -16.374 -3.492 14.033 1.00 98.38 90 GLU A N 1
ATOM 701 C CA . GLU A 1 90 ? -17.612 -4.250 13.823 1.00 98.38 90 GLU A CA 1
ATOM 702 C C . GLU A 1 90 ? -18.762 -3.357 13.318 1.00 98.38 90 GLU A C 1
ATOM 704 O O . GLU A 1 90 ? -19.443 -3.687 12.344 1.00 98.38 90 GLU A O 1
ATOM 709 N N . LEU A 1 91 ? -18.962 -2.196 13.949 1.00 98.56 91 LEU A N 1
ATOM 710 C CA . LEU A 1 91 ? -20.023 -1.248 13.599 1.00 98.56 91 LEU A CA 1
ATOM 711 C C . LEU A 1 91 ? -19.833 -0.599 12.220 1.00 98.56 91 LEU A C 1
ATOM 713 O O . LEU A 1 91 ? -20.831 -0.204 11.605 1.00 98.56 91 LEU A O 1
ATOM 717 N N . LEU A 1 92 ? -18.587 -0.455 11.758 1.00 98.31 92 LEU A N 1
ATOM 718 C CA . LEU A 1 92 ? -18.252 0.054 10.425 1.00 98.31 92 LEU A CA 1
ATOM 719 C C . LEU A 1 92 ? -18.602 -0.972 9.345 1.00 98.31 92 LEU A C 1
ATOM 721 O O . LEU A 1 92 ? -19.312 -0.639 8.393 1.00 98.31 92 LEU A O 1
ATOM 725 N N . VAL A 1 93 ? -18.196 -2.229 9.539 1.00 97.56 93 VAL A N 1
ATOM 726 C CA . VAL A 1 93 ? -18.504 -3.322 8.604 1.00 97.56 93 VAL A CA 1
ATOM 727 C C . VAL A 1 93 ? -20.012 -3.557 8.519 1.00 97.56 93 VAL A C 1
ATOM 729 O O . VAL A 1 93 ? -20.553 -3.677 7.422 1.00 97.56 93 VAL A O 1
ATOM 732 N N . GLN A 1 94 ? -20.730 -3.514 9.649 1.00 98.19 94 GLN A N 1
ATOM 733 C CA . GLN A 1 94 ? -22.201 -3.600 9.677 1.00 98.19 94 GLN A CA 1
ATOM 734 C C . GLN A 1 94 ? -22.900 -2.489 8.876 1.00 98.19 94 GLN A C 1
ATOM 736 O O . GLN A 1 94 ? -24.050 -2.653 8.476 1.00 98.19 94 GLN A O 1
ATOM 741 N N . ARG A 1 95 ? -22.223 -1.360 8.635 1.00 98.00 95 ARG A N 1
ATOM 742 C CA . ARG A 1 95 ? -22.723 -0.236 7.826 1.00 98.00 95 ARG A CA 1
ATOM 743 C C . ARG A 1 95 ? -22.257 -0.273 6.369 1.00 98.00 95 ARG A C 1
ATOM 745 O O . ARG A 1 95 ? -22.574 0.649 5.626 1.00 98.00 95 ARG A O 1
ATOM 752 N N . GLY A 1 96 ? -21.542 -1.319 5.956 1.00 97.38 96 GLY A N 1
ATOM 753 C CA . GLY A 1 96 ? -21.076 -1.493 4.581 1.00 97.38 96 GLY A CA 1
ATOM 754 C C . GLY A 1 96 ? -19.766 -0.775 4.256 1.00 97.38 96 GLY A C 1
ATOM 755 O O . GLY A 1 96 ? -19.484 -0.563 3.080 1.00 97.38 96 GLY A O 1
ATOM 756 N N . TYR A 1 97 ? -18.971 -0.405 5.266 1.00 98.38 97 TYR A N 1
ATOM 757 C CA . TYR A 1 97 ? -17.636 0.158 5.059 1.00 98.38 97 TYR A CA 1
ATOM 758 C C . TYR A 1 97 ? -16.551 -0.898 5.256 1.00 98.38 97 TYR A C 1
ATOM 760 O O . TYR A 1 97 ? -16.547 -1.616 6.259 1.00 98.38 97 TYR A O 1
ATOM 768 N N . ALA A 1 98 ? -15.588 -0.945 4.338 1.00 97.88 98 ALA A N 1
ATOM 769 C CA . ALA A 1 98 ? -14.329 -1.638 4.575 1.00 97.88 98 ALA A CA 1
ATOM 770 C C . ALA A 1 98 ? -13.503 -0.886 5.635 1.00 97.88 98 ALA A C 1
ATOM 772 O O . ALA A 1 98 ? -13.543 0.344 5.717 1.00 97.88 98 ALA A O 1
ATOM 773 N N . VAL A 1 99 ? -12.741 -1.622 6.442 1.00 97.75 99 VAL A N 1
ATOM 774 C CA . VAL A 1 99 ? -11.857 -1.049 7.466 1.00 97.75 99 VAL A CA 1
ATOM 775 C C . VAL A 1 99 ? -10.416 -1.210 7.004 1.00 97.75 99 VAL A C 1
ATOM 777 O O . VAL A 1 99 ? -9.957 -2.329 6.790 1.00 97.75 99 VAL A O 1
ATOM 780 N N . VAL A 1 100 ? -9.706 -0.092 6.853 1.00 97.69 100 VAL A N 1
ATOM 781 C CA . VAL A 1 100 ? -8.285 -0.066 6.477 1.00 97.69 100 VAL A CA 1
ATOM 782 C C . VAL A 1 100 ? -7.462 0.347 7.692 1.00 97.69 100 VAL A C 1
ATOM 784 O O . VAL A 1 100 ? -7.803 1.307 8.378 1.00 97.69 100 VAL A O 1
ATOM 787 N N . THR A 1 101 ? -6.370 -0.359 7.967 1.00 97.31 101 THR A N 1
ATOM 788 C CA . THR A 1 101 ? -5.458 -0.057 9.080 1.00 97.31 101 THR A CA 1
ATOM 789 C C . THR A 1 101 ? -4.011 -0.073 8.594 1.00 97.31 101 THR A C 1
ATOM 791 O O . THR A 1 101 ? -3.726 -0.456 7.461 1.00 97.31 101 THR A O 1
ATOM 794 N N . GLY A 1 102 ? -3.073 0.310 9.463 1.00 95.94 102 GLY A N 1
ATOM 795 C CA . GLY A 1 102 ? -1.641 0.156 9.190 1.00 95.94 102 GLY A CA 1
ATOM 796 C C . GLY A 1 102 ? -1.122 -1.286 9.300 1.00 95.94 102 GLY A C 1
ATOM 797 O O . GLY A 1 102 ? 0.079 -1.490 9.158 1.00 95.94 102 GLY A O 1
ATOM 798 N N . GLY A 1 103 ? -1.981 -2.268 9.615 1.00 95.81 103 GLY A N 1
ATOM 799 C CA . GLY A 1 103 ? -1.603 -3.682 9.769 1.00 95.81 103 GLY A CA 1
ATOM 800 C C . GLY A 1 103 ? -0.720 -3.997 10.986 1.00 95.81 103 GLY A C 1
ATOM 801 O O . GLY A 1 103 ? -0.191 -5.102 11.093 1.00 95.81 103 GLY A O 1
ATOM 802 N N . GLY A 1 104 ? -0.528 -3.030 11.887 1.00 94.81 104 GLY A N 1
ATOM 803 C CA . GLY A 1 104 ? 0.277 -3.182 13.098 1.00 94.81 104 GLY A CA 1
ATOM 804 C C . GLY A 1 104 ? -0.463 -3.888 14.245 1.00 94.81 104 GLY A C 1
ATOM 805 O O . GLY A 1 104 ? -1.667 -4.117 14.160 1.00 94.81 104 GLY A O 1
ATOM 806 N N . PRO A 1 105 ? 0.249 -4.228 15.337 1.00 94.69 105 PRO A N 1
ATOM 807 C CA . PRO A 1 105 ? -0.378 -4.694 16.574 1.00 94.69 105 PRO A CA 1
ATOM 808 C C . PRO A 1 105 ? -1.138 -3.548 17.255 1.00 94.69 105 PRO A C 1
ATOM 810 O O . PRO A 1 105 ? -1.054 -2.406 16.821 1.00 94.69 105 PRO A O 1
ATOM 813 N N . GLY A 1 106 ? -1.811 -3.829 18.369 1.00 94.19 106 GLY A N 1
ATOM 814 C CA . GLY A 1 106 ? -2.559 -2.814 19.109 1.00 94.19 106 GLY A CA 1
ATOM 815 C C . GLY A 1 106 ? -3.944 -2.572 18.521 1.00 94.19 106 GLY A C 1
ATOM 816 O O . GLY A 1 106 ? -4.603 -3.529 18.121 1.00 94.19 106 GLY A O 1
ATOM 817 N N . MET A 1 107 ? -4.394 -1.318 18.568 1.00 91.75 107 MET A N 1
ATOM 818 C CA . MET A 1 107 ? -5.740 -0.918 18.132 1.00 91.75 107 MET A CA 1
ATOM 819 C C . MET A 1 107 ? -5.970 -1.053 16.631 1.00 91.75 107 MET A C 1
ATOM 821 O O . MET A 1 107 ? -5.068 -0.643 15.866 1.00 91.75 107 MET A O 1
#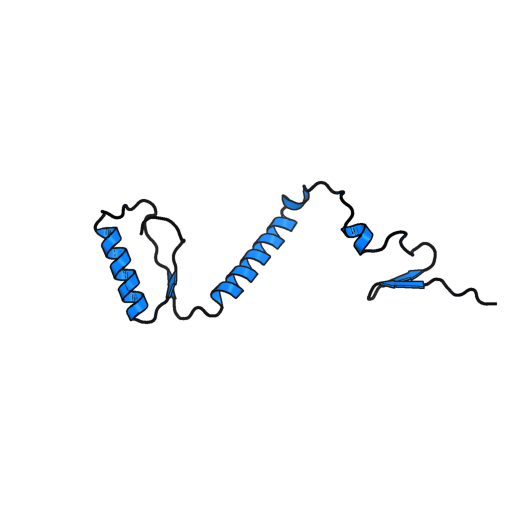

pLDDT: mean 89.59, std 11.86, range [39.97, 98.56]